Protein AF-A0A963K3G8-F1 (afdb_monomer_lite)

Radius of gyration: 15.75 Å; chains: 1; bounding box: 34×33×52 Å

Foldseek 3Di:
DPDPVNDPVLQLLQVLLVQCLDPPNDPVLLVLLLVADLLDGDDDSLVVSCCVRPVVLVVPNLSSSLSSLLSNLSSLLPPQAADPVQAAQLLLCLQLVPDPVLLVCQLPDDLVCNSVSSNVLSNSLSVSHNSSYHRSVLSSCVSNPVDVVSSVVSNVNNVVNNVCVVPVVVVPD

Secondary structure (DSSP, 8-state):
---TTS--HHHHHHHHHHHHH-TTS-HHHHHHHHH--TTS--SHHHHHHHHHH-GGGTT-HHHHHHHHHHHHHHHHHTTS-B-TT---HHHHHHHTT--HHHHHHHHH--TTTHHHHHHHHHHHHHHTGGGG-B-THHHHHHHH--SHHHHHHHHHHHHHHHHHHH-GGGG--

Sequence (173 aa):
PMSTDGIDWRKAVGDIAWHVEREDYPAGQLASLRRLQPARPEGAAFWLLVNTHAPVALDNERAERAVAITINGMAIAHPFHRSPERRSLGFAMAEAEISEARLLRLLRTDAEALPGEVRRLARLMGSKGDAGRFDWFDVFALAYWPNDAIRRRIAKDYYRRQYNLQNPKGEAA

pLDDT: mean 91.68, std 10.79, range [37.5, 98.56]

Structure (mmCIF, N/CA/C/O backbone):
data_AF-A0A963K3G8-F1
#
_entry.id   AF-A0A963K3G8-F1
#
loop_
_atom_site.group_PDB
_atom_site.id
_atom_site.type_symbol
_atom_site.label_atom_id
_atom_site.label_alt_id
_atom_site.label_comp_id
_atom_site.label_asym_id
_atom_site.label_entity_id
_atom_site.label_seq_id
_atom_site.pdbx_PDB_ins_code
_atom_site.Cartn_x
_atom_site.Cartn_y
_atom_site.Cartn_z
_atom_site.occupancy
_atom_site.B_iso_or_equiv
_atom_site.auth_seq_id
_atom_site.auth_comp_id
_atom_site.auth_asym_id
_atom_site.auth_atom_id
_atom_site.pdbx_PDB_model_num
ATOM 1 N N . PRO A 1 1 ? 7.948 -10.502 9.480 1.00 45.31 1 PRO A N 1
ATOM 2 C CA . PRO A 1 1 ? 8.623 -11.675 8.877 1.00 45.31 1 PRO A CA 1
ATOM 3 C C . PRO A 1 1 ? 9.823 -11.214 8.041 1.00 45.31 1 PRO A C 1
ATOM 5 O O . PRO A 1 1 ? 9.627 -10.437 7.111 1.00 45.31 1 PRO A O 1
ATOM 8 N N . MET A 1 2 ? 11.039 -11.624 8.422 1.00 45.16 2 MET A N 1
ATOM 9 C CA . MET A 1 2 ? 12.210 -11.558 7.535 1.00 45.16 2 MET A CA 1
ATOM 10 C C . MET A 1 2 ? 11.902 -12.386 6.283 1.00 45.16 2 MET A C 1
ATOM 12 O O . MET A 1 2 ? 11.290 -13.449 6.401 1.00 45.16 2 MET A O 1
ATOM 16 N N . SER A 1 3 ? 12.238 -11.867 5.103 1.00 53.59 3 SER A N 1
ATOM 17 C CA . SER A 1 3 ? 12.001 -12.572 3.845 1.00 53.59 3 SER A CA 1
ATOM 18 C C . SER A 1 3 ? 12.836 -13.854 3.805 1.00 53.59 3 SER A C 1
ATOM 20 O O . SER A 1 3 ? 13.989 -13.884 4.225 1.00 53.59 3 SER A O 1
ATOM 22 N N . THR A 1 4 ? 12.242 -14.925 3.293 1.00 54.31 4 THR A N 1
ATOM 23 C CA . THR A 1 4 ? 12.909 -16.202 2.986 1.00 54.31 4 THR A CA 1
ATOM 24 C C . THR A 1 4 ? 13.919 -16.087 1.842 1.00 54.31 4 THR A C 1
ATOM 26 O O . THR A 1 4 ? 14.682 -17.013 1.597 1.00 54.31 4 THR A O 1
ATOM 29 N N . ASP A 1 5 ? 13.940 -14.934 1.177 1.00 67.38 5 ASP A N 1
ATOM 30 C CA . ASP A 1 5 ? 14.562 -14.732 -0.127 1.00 67.38 5 ASP A CA 1
ATOM 31 C C . ASP A 1 5 ? 15.821 -13.842 0.003 1.00 67.38 5 ASP A C 1
ATOM 33 O O . ASP A 1 5 ? 16.432 -13.476 -0.994 1.00 67.38 5 ASP A O 1
ATOM 37 N N . GLY A 1 6 ? 16.189 -13.428 1.228 1.00 72.81 6 GLY A N 1
ATOM 38 C CA . GLY A 1 6 ? 17.310 -12.513 1.504 1.00 72.81 6 GLY A CA 1
ATOM 39 C C . GLY A 1 6 ? 17.063 -11.048 1.107 1.00 72.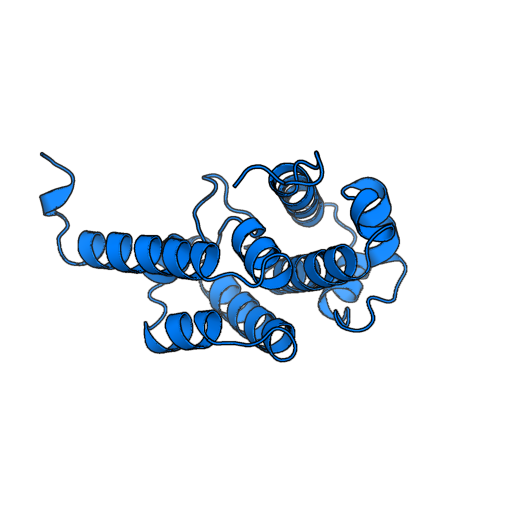81 6 GLY A C 1
ATOM 40 O O . GLY A 1 6 ? 17.922 -10.196 1.315 1.00 72.81 6 GLY A O 1
ATOM 41 N N . ILE A 1 7 ? 15.884 -10.738 0.563 1.00 82.12 7 ILE A N 1
ATOM 42 C CA . ILE A 1 7 ? 15.510 -9.416 0.048 1.00 82.12 7 ILE A CA 1
ATOM 43 C C . ILE A 1 7 ? 14.821 -8.586 1.135 1.00 82.12 7 ILE A C 1
ATOM 45 O O . ILE A 1 7 ? 13.786 -8.992 1.673 1.00 82.12 7 ILE A O 1
ATOM 49 N N . ASP A 1 8 ? 15.309 -7.378 1.410 1.00 90.25 8 ASP A N 1
ATOM 50 C CA . ASP A 1 8 ? 14.573 -6.419 2.242 1.00 90.25 8 ASP A CA 1
ATOM 51 C C . ASP A 1 8 ? 13.460 -5.731 1.431 1.00 90.25 8 ASP A C 1
ATOM 53 O O . ASP A 1 8 ? 13.581 -4.600 0.956 1.00 90.25 8 ASP A O 1
ATOM 57 N N . TRP A 1 9 ? 12.342 -6.441 1.277 1.00 92.50 9 TRP A N 1
ATOM 58 C CA . TRP A 1 9 ? 11.161 -5.944 0.570 1.00 92.50 9 TRP A CA 1
ATOM 59 C C . TRP A 1 9 ? 10.570 -4.682 1.196 1.00 92.50 9 TRP A C 1
ATOM 61 O O . TRP A 1 9 ? 9.985 -3.860 0.493 1.00 92.50 9 TRP A O 1
ATOM 71 N N . ARG A 1 10 ? 10.717 -4.503 2.513 1.00 92.44 10 ARG A N 1
ATOM 72 C CA . ARG A 1 10 ? 10.224 -3.300 3.184 1.00 92.44 10 ARG A CA 1
ATOM 73 C C . ARG A 1 10 ? 11.057 -2.093 2.777 1.00 92.44 10 ARG A C 1
ATOM 75 O O . ARG A 1 10 ? 10.479 -1.054 2.468 1.00 92.44 10 ARG A O 1
ATOM 82 N N . LYS A 1 11 ? 12.384 -2.238 2.729 1.00 91.25 11 LYS A N 1
ATOM 83 C CA . LYS A 1 11 ? 13.269 -1.197 2.201 1.00 91.25 11 LYS A CA 1
ATOM 84 C C . LYS A 1 11 ? 12.945 -0.885 0.739 1.00 91.25 11 LYS A C 1
ATOM 86 O O . LYS A 1 11 ? 12.739 0.279 0.427 1.00 91.25 11 LYS A O 1
ATOM 91 N N . ALA A 1 12 ? 12.809 -1.897 -0.120 1.00 93.50 12 ALA A N 1
ATOM 92 C CA . ALA A 1 12 ? 12.503 -1.696 -1.541 1.00 93.50 12 ALA A CA 1
ATOM 93 C C . ALA A 1 12 ? 11.185 -0.925 -1.762 1.00 93.50 12 ALA A C 1
ATOM 95 O O . ALA A 1 12 ? 11.144 0.064 -2.494 1.00 93.50 12 ALA A O 1
ATOM 96 N N . VAL A 1 13 ? 10.107 -1.324 -1.075 1.00 94.62 13 VAL A N 1
ATOM 97 C CA . VAL A 1 13 ? 8.812 -0.621 -1.137 1.00 94.62 13 VAL A CA 1
ATOM 98 C C . VAL A 1 13 ? 8.917 0.798 -0.566 1.00 94.62 13 VAL A C 1
ATOM 100 O O . VAL A 1 13 ? 8.319 1.724 -1.114 1.00 94.62 13 VAL A O 1
ATOM 103 N N . GLY A 1 14 ? 9.689 0.989 0.506 1.00 92.94 14 GLY A N 1
ATOM 104 C CA . GLY A 1 14 ? 9.950 2.304 1.090 1.00 92.94 14 GLY A CA 1
ATOM 105 C C . GLY A 1 14 ? 10.708 3.244 0.148 1.00 92.94 14 GLY A C 1
ATOM 106 O O . GLY A 1 14 ? 10.324 4.406 0.021 1.00 92.94 14 GLY A O 1
ATOM 107 N N . ASP A 1 15 ? 11.728 2.738 -0.546 1.00 92.88 15 ASP A N 1
ATOM 108 C CA . ASP A 1 15 ? 12.528 3.498 -1.513 1.00 92.88 15 ASP A CA 1
ATOM 109 C C . ASP A 1 15 ? 11.665 3.945 -2.707 1.00 92.88 15 ASP A C 1
ATOM 111 O O . ASP A 1 15 ? 11.709 5.111 -3.106 1.00 92.88 15 ASP A O 1
ATOM 115 N N . ILE A 1 16 ? 10.801 3.057 -3.214 1.00 95.25 16 ILE A N 1
ATOM 116 C CA . ILE A 1 16 ? 9.796 3.384 -4.240 1.00 95.25 16 ILE A CA 1
ATOM 117 C C . ILE A 1 16 ? 8.848 4.484 -3.745 1.00 95.25 16 ILE A C 1
ATOM 119 O O . ILE A 1 16 ? 8.630 5.474 -4.445 1.00 95.25 16 ILE A O 1
ATOM 123 N N . ALA A 1 17 ? 8.285 4.330 -2.540 1.00 94.19 17 ALA A N 1
ATOM 124 C CA . ALA A 1 17 ? 7.345 5.297 -1.973 1.00 94.19 17 ALA A CA 1
ATOM 125 C C . ALA A 1 17 ? 7.974 6.689 -1.845 1.00 94.19 17 ALA A C 1
ATOM 127 O O . ALA A 1 17 ? 7.337 7.687 -2.185 1.00 94.19 17 ALA A O 1
ATOM 128 N N . TRP A 1 18 ? 9.224 6.738 -1.373 1.00 93.00 18 TRP A N 1
ATOM 129 C CA . TRP A 1 18 ? 10.000 7.965 -1.247 1.00 93.00 18 TRP A CA 1
ATOM 130 C C . TRP A 1 18 ? 10.230 8.629 -2.605 1.00 93.00 18 TRP A C 1
ATOM 132 O O . TRP A 1 18 ? 10.015 9.830 -2.735 1.00 93.00 18 TRP A O 1
ATOM 142 N N . HIS A 1 19 ? 10.608 7.858 -3.628 1.00 93.38 19 HIS A N 1
ATOM 143 C CA . HIS A 1 19 ? 10.886 8.405 -4.953 1.00 93.38 19 HIS A CA 1
ATOM 144 C C . HIS A 1 19 ? 9.628 8.975 -5.631 1.00 93.38 19 HIS A C 1
ATOM 146 O O . HIS A 1 19 ? 9.684 10.053 -6.215 1.00 93.38 19 HIS A O 1
ATOM 152 N N . VAL A 1 20 ? 8.482 8.296 -5.497 1.00 93.38 20 VAL A N 1
ATOM 153 C CA . VAL A 1 20 ? 7.195 8.738 -6.070 1.00 93.38 20 VAL A CA 1
ATOM 154 C C . VAL A 1 20 ? 6.612 9.968 -5.354 1.00 93.38 20 VAL A C 1
ATOM 156 O O . VAL A 1 20 ? 5.778 10.653 -5.933 1.00 93.38 20 VAL A O 1
ATOM 159 N N . GLU A 1 21 ? 7.009 10.264 -4.110 1.00 91.00 21 GLU A N 1
ATOM 160 C CA . GLU A 1 21 ? 6.543 11.458 -3.369 1.00 91.00 21 GLU A CA 1
ATOM 161 C C . GLU A 1 21 ? 7.299 12.739 -3.734 1.00 91.00 21 GLU A C 1
ATOM 163 O O . GLU A 1 21 ? 6.851 13.830 -3.387 1.00 91.00 21 GLU A O 1
ATOM 168 N N . ARG A 1 22 ? 8.449 12.639 -4.408 1.00 90.75 22 ARG A N 1
ATOM 169 C CA . ARG A 1 22 ? 9.262 13.823 -4.691 1.00 90.75 22 ARG A CA 1
ATOM 170 C C . ARG A 1 22 ? 8.488 14.830 -5.545 1.00 90.75 22 ARG A C 1
ATOM 172 O O . ARG A 1 22 ? 7.842 14.460 -6.522 1.00 90.75 22 ARG A O 1
ATOM 179 N N . GLU A 1 23 ? 8.626 16.113 -5.215 1.00 82.81 23 GLU A N 1
ATOM 180 C CA . GLU A 1 23 ? 7.975 17.210 -5.947 1.00 82.81 23 GLU A CA 1
ATOM 181 C C . GLU A 1 23 ? 8.383 17.264 -7.429 1.00 82.81 23 GLU A C 1
ATOM 183 O O . GLU A 1 23 ? 7.607 17.710 -8.271 1.00 82.81 23 GLU A O 1
ATOM 188 N N . ASP A 1 24 ? 9.583 16.774 -7.756 1.00 89.75 24 ASP A N 1
ATOM 189 C CA . ASP A 1 24 ? 10.130 16.708 -9.113 1.00 89.75 24 ASP A CA 1
ATOM 190 C C . ASP A 1 24 ? 9.778 15.412 -9.865 1.00 89.75 24 ASP A C 1
ATOM 192 O O . ASP A 1 24 ? 10.239 15.214 -10.994 1.00 89.75 24 ASP A O 1
ATOM 196 N N . TYR A 1 25 ? 8.954 14.525 -9.289 1.00 93.19 25 TYR A N 1
ATOM 197 C CA . TYR A 1 25 ? 8.579 13.284 -9.959 1.00 93.19 25 TYR A CA 1
ATOM 198 C C . TYR A 1 25 ? 7.758 13.580 -11.234 1.00 93.19 25 TYR A C 1
ATOM 200 O O . TYR A 1 25 ? 6.723 14.254 -11.163 1.00 93.19 25 TYR A O 1
ATOM 208 N N . PRO A 1 26 ? 8.160 13.085 -12.425 1.00 95.25 26 PRO A N 1
ATOM 209 C CA . PRO A 1 26 ? 7.543 13.511 -13.678 1.00 95.25 26 PRO A CA 1
ATOM 210 C C . PRO A 1 26 ? 6.042 13.198 -13.744 1.00 95.25 26 PRO A C 1
ATOM 212 O O . PRO A 1 26 ? 5.625 12.037 -13.696 1.00 95.25 26 PRO A O 1
ATOM 215 N N . ALA A 1 27 ? 5.213 14.224 -13.968 1.00 95.00 27 ALA A N 1
ATOM 216 C CA . ALA A 1 27 ? 3.753 14.082 -14.010 1.00 95.00 27 ALA A CA 1
ATOM 217 C C . ALA A 1 27 ? 3.269 13.033 -15.034 1.00 95.00 27 ALA A C 1
ATOM 219 O O . ALA A 1 27 ? 2.306 1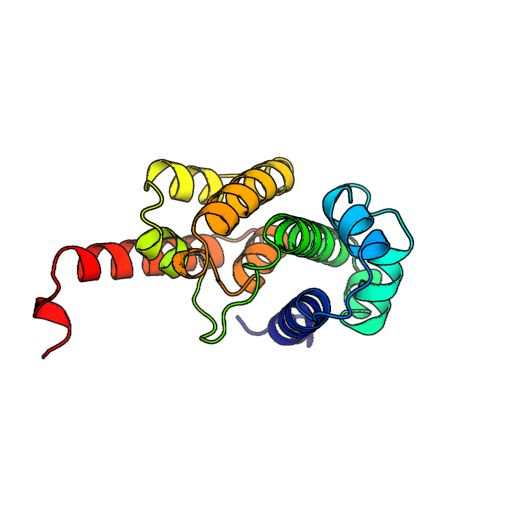2.307 -14.778 1.00 95.00 27 ALA A O 1
ATOM 220 N N . GLY A 1 28 ? 3.961 12.910 -16.174 1.00 96.50 28 GLY A N 1
ATOM 221 C CA . GLY A 1 28 ? 3.679 11.888 -17.187 1.00 96.50 28 GLY A CA 1
ATOM 222 C C . GLY A 1 28 ? 3.938 10.459 -16.695 1.00 96.50 28 GLY A C 1
ATOM 223 O O . GLY A 1 28 ? 3.120 9.570 -16.939 1.00 96.50 28 GLY A O 1
ATOM 224 N N . GLN A 1 29 ? 5.020 10.241 -15.938 1.00 96.69 29 GLN A N 1
ATOM 225 C CA . GLN A 1 29 ? 5.299 8.945 -15.314 1.00 96.69 29 GLN A CA 1
ATOM 226 C C . GLN A 1 29 ? 4.250 8.630 -14.246 1.00 96.69 29 GLN A C 1
ATOM 228 O O . GLN A 1 29 ? 3.661 7.551 -14.275 1.00 96.69 29 GLN A O 1
ATOM 233 N N . LEU A 1 30 ? 3.912 9.595 -13.383 1.00 97.00 30 LEU A N 1
ATOM 234 C CA . LEU A 1 30 ? 2.864 9.425 -12.372 1.00 97.00 30 LEU A CA 1
ATOM 235 C C . LEU A 1 30 ? 1.505 9.072 -12.998 1.00 97.00 30 LEU A C 1
ATOM 237 O O . LEU A 1 30 ? 0.808 8.169 -12.529 1.00 97.00 30 LEU A O 1
ATOM 241 N N . ALA A 1 31 ? 1.128 9.745 -14.089 1.00 97.00 31 ALA A N 1
ATOM 242 C CA . ALA A 1 31 ? -0.089 9.440 -14.835 1.00 97.00 31 ALA A CA 1
ATOM 243 C C . ALA A 1 31 ? -0.067 8.023 -15.432 1.00 97.00 31 ALA A C 1
ATOM 245 O O . ALA A 1 31 ? -1.086 7.328 -15.387 1.00 97.00 31 ALA A O 1
ATOM 246 N N . SER A 1 32 ? 1.086 7.574 -15.940 1.00 97.38 32 SER A N 1
ATOM 247 C CA . SER A 1 32 ? 1.278 6.195 -16.400 1.00 97.38 32 SER A CA 1
ATOM 248 C C . SER A 1 32 ? 1.095 5.194 -15.255 1.00 97.38 32 SER A C 1
ATOM 250 O O . SER A 1 32 ? 0.338 4.236 -15.398 1.00 97.38 32 SER A O 1
ATOM 252 N N . LEU A 1 33 ? 1.698 5.441 -14.087 1.00 97.62 33 LEU A N 1
ATOM 253 C CA . LEU A 1 33 ? 1.586 4.563 -12.916 1.00 97.62 33 LEU A CA 1
ATOM 254 C C . LEU A 1 33 ? 0.154 4.480 -12.368 1.00 97.62 33 LEU A C 1
ATOM 256 O O . LEU A 1 33 ? -0.287 3.409 -11.952 1.00 97.62 33 LEU A O 1
ATOM 260 N N . ARG A 1 34 ? -0.624 5.570 -12.432 1.00 97.50 34 ARG A N 1
ATOM 261 C CA . ARG A 1 34 ? -2.058 5.566 -12.076 1.00 97.50 34 ARG A CA 1
ATOM 262 C C . ARG A 1 34 ? -2.885 4.634 -12.966 1.00 97.50 34 ARG A C 1
ATOM 264 O O . ARG A 1 34 ? -3.846 4.028 -12.486 1.00 97.50 34 ARG A O 1
ATOM 271 N N . ARG A 1 35 ? -2.512 4.512 -14.244 1.00 96.75 35 ARG A N 1
ATOM 272 C CA . ARG A 1 35 ? -3.195 3.687 -15.259 1.00 96.75 35 ARG A CA 1
ATOM 273 C C . ARG A 1 35 ? -2.641 2.263 -15.372 1.00 96.75 35 ARG A C 1
ATOM 275 O O . ARG A 1 35 ? -3.298 1.434 -15.994 1.00 96.75 35 ARG A O 1
ATOM 282 N N . LEU A 1 36 ? -1.483 1.988 -14.764 1.00 96.88 36 LEU A N 1
ATOM 283 C CA . LEU A 1 36 ? -0.805 0.687 -14.754 1.00 96.88 36 LEU A CA 1
ATOM 284 C C . LEU A 1 36 ? -1.783 -0.454 -14.475 1.00 96.88 36 LEU A C 1
ATOM 286 O O . LEU A 1 36 ? -2.511 -0.387 -13.494 1.00 96.88 36 LEU A O 1
ATOM 290 N N . GLN A 1 37 ? -1.792 -1.521 -15.268 1.00 95.19 37 GLN A N 1
ATOM 291 C CA . GLN A 1 37 ? -2.620 -2.701 -15.005 1.00 95.19 37 GLN A CA 1
ATOM 292 C C . GLN A 1 37 ? -1.798 -3.747 -14.237 1.00 95.19 37 GLN A C 1
ATOM 294 O O . GLN A 1 37 ? -0.942 -4.376 -14.839 1.00 95.19 37 GLN A O 1
ATOM 299 N N . PRO A 1 38 ? -2.028 -4.002 -12.933 1.00 93.69 38 PRO A N 1
ATOM 300 C CA . PRO A 1 38 ? -1.099 -4.845 -12.175 1.00 93.69 38 PRO A CA 1
ATOM 301 C C . PRO A 1 38 ? -1.057 -6.318 -12.594 1.00 93.69 38 PRO A C 1
ATOM 303 O O . PRO A 1 38 ? -0.097 -7.001 -12.276 1.00 93.69 38 PRO A O 1
ATOM 306 N N . ALA A 1 39 ? -2.089 -6.818 -13.282 1.00 90.19 39 ALA A N 1
ATOM 307 C CA . ALA A 1 39 ? -2.100 -8.180 -13.821 1.00 90.19 39 ALA A CA 1
ATOM 308 C C . ALA A 1 39 ? -1.174 -8.351 -15.038 1.00 90.19 39 ALA A C 1
ATOM 310 O O . ALA A 1 39 ? -0.814 -9.472 -15.371 1.00 90.19 39 ALA A O 1
ATOM 311 N N . ARG A 1 40 ? -0.841 -7.246 -15.714 1.00 89.44 40 ARG A N 1
ATOM 312 C CA . ARG A 1 40 ? 0.064 -7.168 -16.865 1.00 89.44 40 ARG A CA 1
ATOM 313 C C . ARG A 1 40 ? 0.772 -5.817 -16.791 1.00 89.44 40 ARG A C 1
ATOM 315 O O . ARG A 1 40 ? 0.309 -4.856 -17.416 1.00 89.44 40 ARG A O 1
ATOM 322 N N . PRO A 1 41 ? 1.771 -5.679 -15.905 1.00 88.88 41 PRO A N 1
ATOM 323 C CA . PRO A 1 41 ? 2.362 -4.385 -15.629 1.00 88.88 41 PRO A CA 1
ATOM 324 C C . PRO A 1 41 ? 3.220 -3.942 -16.815 1.00 88.88 41 PRO A C 1
ATOM 326 O O . PRO A 1 41 ? 4.395 -4.253 -16.942 1.00 88.88 41 PRO A O 1
ATOM 329 N N . GLU A 1 42 ? 2.592 -3.200 -17.715 1.00 87.94 42 GLU A N 1
ATOM 330 C CA . GLU A 1 42 ? 3.224 -2.659 -18.910 1.00 87.94 42 GLU A CA 1
ATOM 331 C C . GLU A 1 42 ? 3.566 -1.173 -18.732 1.00 87.94 42 GLU A C 1
ATOM 333 O O . GLU A 1 42 ? 2.931 -0.436 -17.968 1.00 87.94 42 GLU A O 1
ATOM 338 N N . GLY A 1 43 ? 4.551 -0.711 -19.503 1.00 91.00 43 GLY A N 1
ATOM 339 C CA . GLY A 1 43 ? 4.897 0.703 -19.629 1.00 91.00 43 GLY A CA 1
ATOM 340 C C . GLY A 1 43 ? 6.231 1.086 -18.991 1.00 91.00 43 GLY A C 1
ATOM 341 O O . GLY A 1 43 ? 6.599 0.640 -17.907 1.00 91.00 43 GLY A O 1
ATOM 342 N N . ALA A 1 44 ? 6.954 1.979 -19.671 1.00 94.56 44 ALA A N 1
ATOM 343 C CA . ALA A 1 44 ? 8.317 2.366 -19.307 1.00 94.56 44 ALA A CA 1
ATOM 344 C C . ALA A 1 44 ? 8.442 2.926 -17.880 1.00 94.56 44 ALA A C 1
ATOM 346 O O . ALA A 1 44 ? 9.424 2.644 -17.205 1.00 94.56 44 ALA A O 1
ATOM 347 N N . ALA A 1 45 ? 7.444 3.678 -17.396 1.00 95.81 45 ALA A N 1
ATOM 348 C CA . ALA A 1 45 ? 7.471 4.253 -16.048 1.00 95.81 45 ALA A CA 1
ATOM 349 C C . ALA A 1 45 ? 7.533 3.180 -14.947 1.00 95.81 45 ALA A C 1
ATOM 351 O O . ALA A 1 45 ? 8.230 3.367 -13.954 1.00 95.81 45 ALA A O 1
ATOM 352 N N . PHE A 1 46 ? 6.833 2.055 -15.131 1.00 97.12 46 PHE A N 1
ATOM 353 C CA . PHE A 1 46 ? 6.895 0.929 -14.202 1.00 97.12 46 PHE A CA 1
ATOM 354 C C . PHE A 1 46 ? 8.273 0.263 -14.258 1.00 97.12 46 PHE A C 1
ATOM 356 O O . PHE A 1 46 ? 8.939 0.166 -13.230 1.00 97.12 46 PHE A O 1
ATOM 363 N N . TRP A 1 47 ? 8.732 -0.110 -15.457 1.00 96.19 47 TRP A N 1
ATOM 364 C CA . TRP A 1 47 ? 10.010 -0.807 -15.632 1.00 96.19 47 TRP A CA 1
ATOM 365 C C . TRP A 1 47 ? 11.205 -0.002 -15.118 1.00 96.19 47 TRP A C 1
ATOM 367 O O . TRP A 1 47 ? 12.045 -0.550 -14.413 1.00 96.19 47 TRP A O 1
ATOM 377 N N . LEU A 1 48 ? 11.256 1.303 -15.400 1.00 94.88 48 LEU A N 1
ATOM 378 C CA . LEU A 1 48 ? 12.309 2.192 -14.900 1.00 94.88 48 LEU A CA 1
ATOM 379 C C . LEU A 1 48 ? 12.335 2.227 -13.368 1.00 94.88 48 LEU A C 1
ATOM 381 O O . LEU A 1 48 ? 13.402 2.112 -12.764 1.00 94.88 48 LEU A O 1
ATOM 385 N N . LEU A 1 49 ? 11.166 2.356 -12.737 1.00 94.81 49 LEU A N 1
ATOM 386 C CA . LEU A 1 49 ? 11.058 2.458 -11.285 1.00 94.81 49 LEU A CA 1
ATOM 387 C C . LEU A 1 49 ? 11.445 1.142 -10.596 1.00 94.81 49 LEU A C 1
ATOM 389 O O . LEU A 1 49 ? 12.227 1.151 -9.645 1.00 94.81 49 LEU A O 1
ATOM 393 N N . VAL A 1 50 ? 10.946 0.007 -11.096 1.00 95.00 50 VAL A N 1
ATOM 394 C CA . VAL A 1 50 ? 11.247 -1.314 -10.526 1.00 95.00 50 VAL A CA 1
ATOM 395 C C . VAL A 1 50 ? 12.706 -1.690 -10.745 1.00 95.00 50 VAL A C 1
ATOM 397 O O . VAL A 1 50 ? 13.366 -2.068 -9.785 1.00 95.00 50 VAL A O 1
ATOM 400 N N . ASN A 1 51 ? 13.252 -1.507 -11.949 1.00 94.56 51 ASN A N 1
ATOM 401 C CA . ASN A 1 51 ? 14.662 -1.796 -12.220 1.00 94.56 51 ASN A CA 1
ATOM 402 C C . ASN A 1 51 ? 15.612 -0.981 -11.323 1.00 94.56 51 ASN A C 1
ATOM 404 O O . ASN A 1 51 ? 16.676 -1.460 -10.945 1.00 94.56 51 ASN A O 1
ATOM 408 N N . THR A 1 52 ? 15.220 0.241 -10.951 1.00 92.88 52 THR A N 1
ATOM 409 C CA . THR A 1 52 ? 16.041 1.119 -10.104 1.00 92.88 52 THR A CA 1
ATOM 410 C C . THR A 1 52 ? 15.964 0.753 -8.619 1.00 92.88 52 THR A C 1
ATOM 412 O O . THR A 1 52 ? 16.980 0.785 -7.929 1.00 92.88 52 THR A O 1
ATOM 415 N N . HIS A 1 53 ? 14.776 0.419 -8.102 1.00 92.94 53 HIS A N 1
ATOM 416 C CA . HIS A 1 53 ? 14.546 0.326 -6.649 1.00 92.94 53 HIS A CA 1
ATOM 417 C C . HIS A 1 53 ? 14.186 -1.071 -6.138 1.00 92.94 53 HIS A C 1
ATOM 419 O O . HIS A 1 53 ? 14.285 -1.335 -4.941 1.00 92.94 53 HIS A O 1
ATOM 425 N N . ALA A 1 54 ? 13.763 -1.969 -7.021 1.00 92.00 54 ALA A N 1
ATOM 426 C CA . ALA A 1 54 ? 13.382 -3.335 -6.693 1.00 92.00 54 ALA A CA 1
ATOM 427 C C . ALA A 1 54 ? 13.710 -4.308 -7.848 1.00 92.00 54 ALA A C 1
ATOM 429 O O . ALA A 1 54 ? 12.822 -5.055 -8.259 1.00 92.00 54 ALA A O 1
ATOM 430 N N . PRO A 1 55 ? 14.948 -4.328 -8.389 1.00 91.69 55 PRO A N 1
ATOM 431 C CA . PRO A 1 55 ? 15.281 -5.125 -9.577 1.00 91.69 55 PRO A CA 1
ATOM 432 C C . PRO A 1 55 ? 14.996 -6.618 -9.385 1.00 91.69 55 PRO A C 1
ATOM 434 O O . PRO A 1 55 ? 14.506 -7.272 -10.292 1.00 91.69 55 PRO A O 1
ATOM 437 N N . VAL A 1 56 ? 15.175 -7.123 -8.164 1.00 87.06 56 VAL A N 1
ATOM 438 C CA . VAL A 1 56 ? 14.846 -8.503 -7.766 1.00 87.06 56 VAL A CA 1
ATOM 439 C C . VAL A 1 56 ? 13.369 -8.882 -7.947 1.00 87.06 56 VAL A C 1
ATOM 441 O O . VAL A 1 56 ? 13.033 -10.061 -7.941 1.00 87.06 56 VAL A O 1
ATOM 444 N N . ALA A 1 57 ? 12.461 -7.909 -8.090 1.00 88.38 57 ALA A N 1
ATOM 445 C CA . ALA A 1 57 ? 11.066 -8.188 -8.419 1.00 88.38 57 ALA A CA 1
ATOM 446 C C . ALA A 1 57 ? 10.893 -8.666 -9.864 1.00 88.38 57 ALA A C 1
ATOM 448 O O . ALA A 1 57 ? 9.928 -9.368 -10.133 1.00 88.38 57 ALA A O 1
ATOM 449 N N . LEU A 1 58 ? 11.815 -8.313 -10.765 1.00 88.00 58 LEU A N 1
ATOM 450 C CA . LEU A 1 58 ? 11.769 -8.674 -12.186 1.00 88.00 58 LEU A CA 1
ATOM 451 C C . LEU A 1 58 ? 12.108 -10.150 -12.428 1.00 88.00 58 LEU A C 1
ATOM 453 O O . LEU A 1 58 ? 11.705 -10.719 -13.435 1.00 88.00 58 LEU A O 1
ATOM 457 N N . ASP A 1 59 ? 12.800 -10.787 -11.483 1.00 89.56 59 ASP A N 1
ATOM 458 C CA . ASP A 1 59 ? 13.156 -12.208 -11.557 1.00 89.56 59 ASP A CA 1
ATOM 459 C C . ASP A 1 59 ? 12.027 -13.125 -11.046 1.00 89.56 59 ASP A C 1
ATOM 461 O O . ASP A 1 59 ? 12.160 -14.350 -11.023 1.00 89.56 59 ASP A O 1
ATOM 465 N N . ASN A 1 60 ? 10.914 -12.547 -10.581 1.00 90.44 60 ASN A N 1
ATOM 466 C CA . ASN A 1 60 ? 9.834 -13.276 -9.932 1.00 90.44 60 ASN A CA 1
ATOM 467 C C . ASN A 1 60 ? 8.475 -12.634 -10.244 1.00 90.44 60 ASN A C 1
ATOM 469 O O . ASN A 1 60 ? 8.090 -11.644 -9.627 1.00 90.44 60 ASN A O 1
ATOM 473 N N . GLU A 1 61 ? 7.698 -13.264 -11.128 1.00 91.75 61 GLU A N 1
ATOM 474 C CA . GLU A 1 61 ? 6.380 -12.786 -11.586 1.00 91.75 61 GLU A CA 1
ATOM 475 C C . GLU A 1 61 ? 5.429 -12.416 -10.431 1.00 91.75 61 GLU A C 1
ATOM 477 O O . GLU A 1 61 ? 4.675 -11.441 -10.484 1.00 91.75 61 GLU A O 1
ATOM 482 N N . ARG A 1 62 ? 5.480 -13.168 -9.329 1.00 91.94 62 ARG A N 1
ATOM 483 C CA . ARG A 1 62 ? 4.667 -12.896 -8.141 1.00 91.94 62 ARG A CA 1
ATOM 484 C C . ARG A 1 62 ? 5.121 -11.621 -7.429 1.00 91.94 62 ARG A C 1
ATOM 486 O O . ARG A 1 62 ? 4.274 -10.848 -6.972 1.00 91.94 62 ARG A O 1
ATOM 493 N N . ALA A 1 63 ? 6.430 -11.413 -7.303 1.00 94.25 63 ALA A N 1
ATOM 494 C CA . ALA A 1 63 ? 6.993 -10.188 -6.745 1.00 94.25 63 ALA A CA 1
ATOM 495 C C . ALA A 1 63 ? 6.697 -8.992 -7.656 1.00 94.25 63 ALA A C 1
ATOM 497 O O . ALA A 1 63 ? 6.229 -7.966 -7.165 1.00 94.25 63 ALA A O 1
ATOM 498 N N . GLU A 1 64 ? 6.867 -9.150 -8.970 1.00 95.19 64 GLU A N 1
ATOM 499 C CA . GLU A 1 64 ? 6.530 -8.151 -9.986 1.00 95.19 64 GLU A CA 1
ATOM 500 C C . GLU A 1 64 ? 5.070 -7.695 -9.857 1.00 95.19 64 GLU A C 1
ATOM 502 O O . GLU A 1 64 ? 4.795 -6.502 -9.692 1.00 95.19 64 GLU A O 1
ATOM 507 N N . ARG A 1 65 ? 4.125 -8.645 -9.814 1.00 95.38 65 ARG A N 1
ATOM 508 C CA . ARG A 1 65 ? 2.692 -8.364 -9.631 1.00 95.38 65 ARG A CA 1
ATOM 509 C C . ARG A 1 65 ? 2.417 -7.652 -8.303 1.00 95.38 65 ARG A C 1
ATOM 511 O O . ARG A 1 65 ? 1.643 -6.692 -8.265 1.00 95.38 65 ARG A O 1
ATOM 518 N N . ALA A 1 66 ? 3.046 -8.079 -7.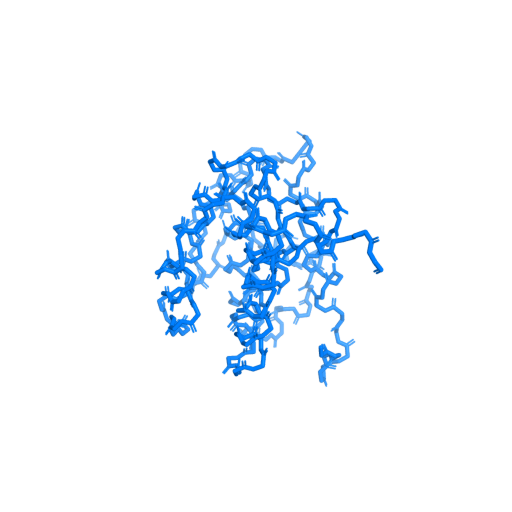208 1.00 96.19 66 ALA A N 1
ATOM 519 C CA . ALA A 1 66 ? 2.877 -7.455 -5.894 1.00 96.19 66 ALA A CA 1
ATOM 520 C C . ALA A 1 66 ? 3.426 -6.016 -5.844 1.00 96.19 66 ALA A C 1
ATOM 522 O O . ALA A 1 66 ? 2.782 -5.123 -5.277 1.00 96.19 66 ALA A O 1
ATOM 523 N N . VAL A 1 67 ? 4.573 -5.766 -6.480 1.00 96.81 67 VAL A N 1
ATOM 524 C CA . VAL A 1 67 ? 5.152 -4.426 -6.638 1.00 96.81 67 VAL A CA 1
ATOM 525 C C . VAL A 1 67 ? 4.261 -3.559 -7.531 1.00 96.81 67 VAL A C 1
ATOM 527 O O . VAL A 1 67 ? 3.978 -2.417 -7.172 1.00 96.81 67 VAL A O 1
ATOM 530 N N . ALA A 1 68 ? 3.716 -4.095 -8.625 1.00 97.88 68 ALA A N 1
ATOM 531 C CA . ALA A 1 68 ? 2.806 -3.368 -9.509 1.00 97.88 68 ALA A CA 1
ATOM 532 C C . ALA A 1 68 ? 1.505 -2.932 -8.814 1.00 97.88 68 ALA A C 1
ATOM 534 O O . ALA A 1 68 ? 1.065 -1.792 -8.985 1.00 97.88 68 ALA A O 1
ATOM 535 N N . ILE A 1 69 ? 0.895 -3.803 -7.997 1.00 98.06 69 ILE A N 1
ATOM 536 C CA . ILE A 1 69 ? -0.289 -3.459 -7.184 1.00 98.06 69 ILE A CA 1
ATOM 537 C C . ILE A 1 69 ? 0.048 -2.314 -6.225 1.00 98.06 69 ILE A C 1
ATOM 539 O O . ILE A 1 69 ? -0.705 -1.344 -6.113 1.00 98.06 69 ILE A O 1
ATOM 543 N N . THR A 1 70 ? 1.198 -2.425 -5.565 1.00 97.88 70 THR A N 1
ATOM 544 C CA . THR A 1 70 ? 1.691 -1.452 -4.591 1.00 97.88 70 THR A CA 1
ATOM 545 C C . THR A 1 70 ? 1.948 -0.085 -5.232 1.00 97.88 70 THR A C 1
ATOM 547 O O . THR A 1 70 ? 1.385 0.912 -4.781 1.00 97.88 70 THR A O 1
ATOM 550 N N . ILE A 1 71 ? 2.707 -0.036 -6.332 1.00 98.06 71 ILE A N 1
ATOM 551 C CA . ILE A 1 71 ? 3.005 1.195 -7.081 1.00 98.06 71 ILE A CA 1
ATOM 552 C C . ILE A 1 71 ? 1.725 1.841 -7.610 1.00 98.06 71 ILE A C 1
ATOM 554 O O . ILE A 1 71 ? 1.549 3.054 -7.492 1.00 98.06 71 ILE A O 1
ATOM 558 N N . ASN A 1 72 ? 0.807 1.051 -8.178 1.00 98.31 72 ASN A N 1
ATOM 559 C CA . ASN A 1 72 ? -0.448 1.598 -8.681 1.00 98.31 72 ASN A CA 1
ATOM 560 C C . ASN A 1 72 ? -1.270 2.242 -7.554 1.00 98.31 72 ASN A C 1
ATOM 562 O O . ASN A 1 72 ? -1.812 3.333 -7.737 1.00 98.31 72 ASN A O 1
ATOM 566 N N . GLY 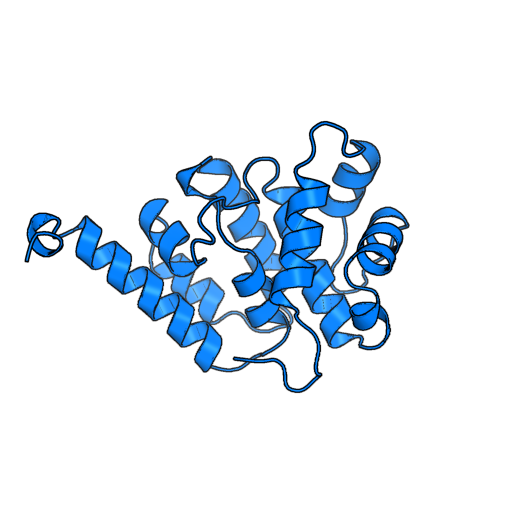A 1 73 ? -1.331 1.600 -6.385 1.00 98.12 73 GLY A N 1
ATOM 567 C CA . GLY A 1 73 ? -1.971 2.159 -5.199 1.00 98.12 73 GLY A CA 1
ATOM 568 C C . GLY A 1 73 ? -1.321 3.467 -4.736 1.00 98.12 73 GLY A C 1
ATOM 569 O O . GLY A 1 73 ? -2.031 4.457 -4.553 1.00 98.12 73 GLY A O 1
ATOM 570 N N . MET A 1 74 ? 0.012 3.511 -4.632 1.00 97.75 74 MET A N 1
ATOM 571 C CA . MET A 1 74 ? 0.757 4.726 -4.270 1.00 97.75 74 MET A CA 1
ATOM 572 C C . MET A 1 74 ? 0.471 5.879 -5.235 1.00 97.75 74 MET A C 1
ATOM 574 O O . MET A 1 74 ? 0.117 6.974 -4.810 1.00 97.75 74 MET A O 1
ATOM 578 N N . ALA A 1 75 ? 0.542 5.621 -6.542 1.00 97.62 75 ALA A N 1
ATOM 579 C CA . ALA A 1 75 ? 0.301 6.631 -7.568 1.00 97.62 75 ALA A CA 1
ATOM 580 C C . ALA A 1 75 ? -1.133 7.195 -7.519 1.00 97.62 75 ALA A C 1
ATOM 582 O O . ALA A 1 75 ? -1.362 8.366 -7.834 1.00 97.62 75 ALA A O 1
ATOM 583 N N . ILE A 1 76 ? -2.109 6.371 -7.123 1.00 98.12 76 ILE A N 1
ATOM 584 C CA . ILE A 1 76 ? -3.505 6.784 -6.921 1.00 98.12 76 ILE A CA 1
ATOM 585 C C . ILE A 1 76 ? -3.669 7.615 -5.645 1.00 98.12 76 ILE A C 1
ATOM 587 O O . ILE A 1 76 ? -4.433 8.576 -5.660 1.00 98.12 76 ILE A O 1
ATOM 591 N N . ALA A 1 77 ?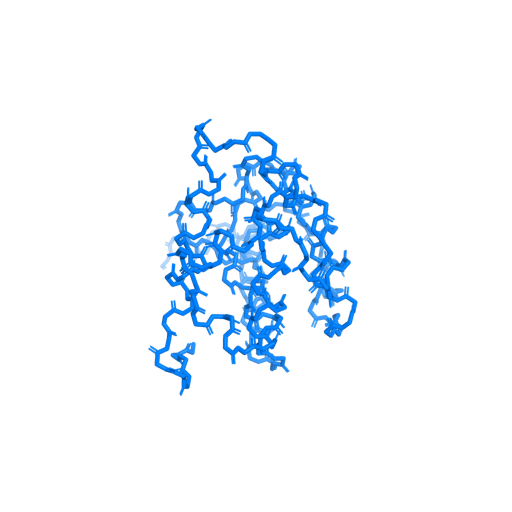 -2.979 7.252 -4.563 1.00 97.12 77 ALA A N 1
ATOM 592 C CA . ALA A 1 77 ? -3.050 7.951 -3.281 1.00 97.12 77 ALA A CA 1
ATOM 593 C C . ALA A 1 77 ? -2.181 9.222 -3.222 1.00 97.12 77 ALA A C 1
ATOM 595 O O . ALA A 1 77 ? -2.345 10.018 -2.301 1.00 97.12 77 ALA A O 1
ATOM 596 N N . HIS A 1 78 ? -1.280 9.429 -4.187 1.00 95.19 78 HIS A N 1
ATOM 597 C CA . HIS A 1 78 ? -0.414 10.605 -4.272 1.00 95.19 78 HIS A CA 1
ATOM 598 C C . HIS A 1 78 ? -1.203 11.929 -4.153 1.00 95.19 78 HIS A C 1
ATOM 600 O O . HIS A 1 78 ? -2.182 12.104 -4.888 1.00 95.19 78 HIS A O 1
ATOM 606 N N . PRO A 1 79 ? -0.748 12.904 -3.336 1.00 92.94 79 PRO A N 1
ATOM 607 C CA . PRO A 1 79 ? 0.541 12.941 -2.621 1.00 92.94 79 PRO A CA 1
ATOM 608 C C . PRO A 1 79 ? 0.520 12.297 -1.221 1.00 92.94 79 PRO A C 1
ATOM 610 O O . PRO A 1 79 ? 1.500 12.366 -0.489 1.00 92.94 79 PRO A O 1
ATOM 613 N N . PHE A 1 80 ? -0.580 11.663 -0.818 1.00 90.75 80 PHE A N 1
ATOM 614 C CA . PHE A 1 80 ? -0.792 11.158 0.544 1.00 90.75 80 PHE A CA 1
ATOM 615 C C . PHE A 1 80 ? -0.425 9.677 0.708 1.00 90.75 80 PHE A C 1
ATOM 617 O O . PHE A 1 80 ? -0.997 8.971 1.539 1.00 90.75 80 PHE A O 1
ATOM 624 N N . HIS A 1 81 ? 0.517 9.163 -0.089 1.00 84.69 81 HIS A N 1
ATOM 625 C CA . HIS A 1 81 ? 0.879 7.745 -0.041 1.00 84.69 81 HIS A CA 1
ATOM 626 C C . HIS A 1 81 ? 1.969 7.432 0.989 1.00 84.69 81 HIS A C 1
ATOM 628 O O . HIS A 1 81 ? 1.953 6.336 1.533 1.00 84.69 81 HIS A O 1
ATOM 634 N N . ARG A 1 82 ? 2.897 8.337 1.311 1.00 89.00 82 ARG A N 1
ATOM 635 C CA . ARG A 1 82 ? 3.997 8.016 2.238 1.00 89.00 82 ARG A CA 1
ATOM 636 C C . ARG A 1 82 ? 3.660 8.374 3.685 1.00 89.00 82 ARG A C 1
ATOM 638 O O . ARG A 1 82 ? 3.255 9.498 3.983 1.00 89.00 82 ARG A O 1
ATOM 645 N N . SER A 1 83 ? 3.906 7.429 4.595 1.00 83.81 83 SER A N 1
ATOM 646 C CA . SER A 1 83 ? 3.837 7.641 6.046 1.00 83.81 83 SER A CA 1
ATOM 647 C C . SER A 1 83 ? 5.211 7.992 6.635 1.00 83.81 83 SER A C 1
ATOM 649 O O . SER A 1 83 ? 6.102 7.141 6.581 1.00 83.81 83 SER A O 1
ATOM 651 N N . PRO A 1 84 ? 5.386 9.158 7.284 1.00 71.81 84 PRO A N 1
ATOM 652 C CA . PRO A 1 84 ? 6.635 9.491 7.978 1.00 71.81 84 PRO A CA 1
ATOM 653 C C . PRO A 1 84 ? 6.931 8.536 9.149 1.00 71.81 84 PRO A C 1
ATOM 655 O O . PRO A 1 84 ? 8.073 8.135 9.345 1.00 71.81 84 PRO A O 1
ATOM 658 N N . GLU A 1 85 ? 5.899 8.075 9.859 1.00 81.06 85 GLU A N 1
ATOM 659 C CA . GLU A 1 85 ? 6.035 7.257 11.079 1.00 81.06 85 GLU A CA 1
ATOM 660 C C . GLU A 1 85 ? 5.949 5.738 10.840 1.00 81.06 85 GLU A C 1
ATOM 662 O O . GLU A 1 85 ? 5.798 4.964 11.779 1.00 81.06 85 GLU A O 1
ATOM 667 N N . ARG A 1 86 ? 6.010 5.281 9.577 1.00 82.75 86 ARG A N 1
ATOM 668 C CA . ARG A 1 86 ? 5.816 3.858 9.209 1.00 82.75 86 ARG A CA 1
ATOM 669 C C . ARG A 1 86 ? 4.544 3.225 9.812 1.00 82.75 86 ARG A C 1
ATOM 671 O O . ARG A 1 86 ? 4.554 2.064 10.223 1.00 82.75 86 ARG A O 1
ATOM 678 N N . ARG A 1 87 ? 3.441 3.982 9.861 1.00 91.31 87 ARG A N 1
ATOM 679 C CA . ARG A 1 87 ? 2.150 3.512 10.385 1.00 91.31 87 ARG A CA 1
ATOM 680 C C . ARG A 1 87 ? 1.663 2.307 9.588 1.00 91.31 87 ARG A C 1
ATOM 682 O O . ARG A 1 87 ? 1.707 2.333 8.359 1.00 91.31 87 ARG A O 1
ATOM 689 N N . SER A 1 88 ? 1.186 1.265 10.266 1.00 95.44 88 SER A N 1
ATOM 690 C CA . SER A 1 88 ? 0.604 0.112 9.574 1.00 95.44 88 SER A CA 1
ATOM 691 C C . SER A 1 88 ? -0.720 0.481 8.907 1.00 95.44 88 SER A C 1
ATOM 693 O O . SER A 1 88 ? -1.392 1.441 9.297 1.00 95.44 88 SER A O 1
ATOM 695 N N . LEU A 1 89 ? -1.121 -0.302 7.905 1.00 97.12 89 LEU A N 1
ATOM 696 C CA . LEU A 1 89 ? -2.380 -0.076 7.199 1.00 97.12 89 LEU A CA 1
ATOM 697 C C . LEU A 1 89 ? -3.578 -0.156 8.155 1.00 97.12 89 LEU A C 1
ATOM 699 O O . LEU A 1 89 ? -4.481 0.672 8.083 1.00 97.12 89 LEU A O 1
ATOM 703 N N . GLY A 1 90 ? -3.572 -1.127 9.072 1.00 97.88 90 GLY A N 1
ATOM 704 C CA . GLY A 1 90 ? -4.644 -1.296 10.054 1.00 97.88 90 GLY A CA 1
ATOM 705 C C . GLY A 1 90 ? -4.793 -0.072 10.955 1.00 97.88 90 GLY A C 1
ATOM 706 O O . GLY A 1 90 ? -5.900 0.433 11.127 1.00 97.88 90 GLY A O 1
ATOM 707 N N . PHE A 1 91 ? -3.672 0.450 11.457 1.00 97.38 91 PHE A N 1
ATOM 708 C CA . PHE A 1 91 ? -3.647 1.662 12.272 1.00 97.38 91 PHE A CA 1
ATOM 709 C C . PHE A 1 91 ? -4.208 2.872 11.513 1.00 97.38 91 PHE A C 1
ATOM 711 O O . PHE A 1 91 ? -5.137 3.517 11.994 1.00 97.38 91 PHE A O 1
ATOM 718 N N . ALA A 1 92 ? -3.709 3.136 10.301 1.00 97.19 92 ALA A N 1
ATOM 719 C CA . ALA A 1 92 ? -4.158 4.273 9.498 1.00 97.19 92 ALA A CA 1
ATOM 720 C C . ALA A 1 92 ? -5.638 4.165 9.101 1.00 97.19 92 ALA A C 1
ATOM 722 O O . ALA A 1 92 ? -6.352 5.161 9.089 1.00 97.19 92 ALA A O 1
ATOM 723 N N . MET A 1 93 ? -6.135 2.957 8.815 1.00 98.19 93 MET A N 1
ATOM 724 C CA . MET A 1 93 ? -7.560 2.745 8.550 1.00 98.19 93 MET A CA 1
ATOM 725 C C . MET A 1 93 ? -8.429 3.077 9.769 1.00 98.19 93 MET A C 1
ATOM 727 O O . MET A 1 93 ? -9.515 3.623 9.592 1.00 98.19 93 MET A O 1
ATOM 731 N N . ALA A 1 94 ? -7.977 2.770 10.988 1.00 97.94 94 ALA A N 1
ATOM 732 C CA . ALA A 1 94 ? -8.702 3.135 12.203 1.00 97.94 94 ALA A CA 1
ATOM 733 C C . ALA A 1 94 ? -8.679 4.654 12.440 1.00 97.94 94 ALA A C 1
ATOM 735 O O . ALA A 1 94 ? -9.731 5.239 12.686 1.00 97.94 94 ALA A O 1
ATOM 736 N N . GLU A 1 95 ? -7.516 5.302 12.302 1.00 95.50 95 GLU A N 1
ATOM 737 C CA . GLU A 1 95 ? -7.387 6.764 12.439 1.00 95.50 95 GLU A CA 1
ATOM 738 C C . GLU A 1 95 ? -8.200 7.541 11.405 1.00 95.50 95 GLU A C 1
ATOM 740 O O . GLU A 1 95 ? -8.792 8.566 11.721 1.00 95.50 95 GLU A O 1
ATOM 745 N N . ALA A 1 96 ? -8.261 7.046 10.170 1.00 96.56 96 ALA A N 1
ATOM 746 C CA . ALA A 1 96 ? -9.036 7.657 9.098 1.00 96.56 96 ALA A CA 1
ATOM 747 C C . ALA A 1 96 ? -10.546 7.336 9.168 1.00 96.56 96 ALA A C 1
ATOM 749 O O . ALA A 1 96 ? -11.288 7.651 8.225 1.00 96.56 96 ALA A O 1
ATOM 750 N N . GLU A 1 97 ? -10.999 6.703 10.257 1.00 97.00 97 GLU A N 1
ATOM 751 C CA . GLU A 1 97 ? -12.389 6.303 10.513 1.00 97.00 97 GLU A CA 1
ATOM 752 C C . GLU A 1 97 ? -12.962 5.403 9.409 1.00 97.00 97 GLU A C 1
ATOM 754 O O . GLU A 1 97 ? -14.124 5.499 8.999 1.00 97.00 97 GLU A O 1
ATOM 759 N N . ILE A 1 98 ? -12.130 4.516 8.863 1.00 98.00 98 ILE A N 1
ATOM 760 C CA . ILE A 1 98 ? -12.587 3.548 7.877 1.00 98.00 98 ILE A CA 1
ATOM 761 C C . ILE A 1 98 ? -13.401 2.472 8.588 1.00 98.00 98 ILE A C 1
ATOM 763 O O . ILE A 1 98 ? -12.929 1.823 9.516 1.00 98.00 98 ILE A O 1
ATOM 767 N N . SER A 1 99 ? -14.623 2.245 8.106 1.00 97.19 99 SER A N 1
ATOM 768 C CA . SER A 1 99 ? -15.535 1.224 8.628 1.00 97.19 99 SER A CA 1
ATOM 769 C C . SER A 1 99 ? -14.904 -0.173 8.660 1.00 97.19 99 SER A C 1
ATOM 771 O O . SER A 1 99 ? -14.336 -0.608 7.653 1.00 97.19 99 SER A O 1
ATOM 773 N N . GLU A 1 100 ? -15.153 -0.923 9.730 1.00 97.94 100 GLU A N 1
ATOM 774 C CA . GLU A 1 100 ? -14.737 -2.322 9.899 1.00 97.94 100 GLU A CA 1
ATOM 775 C C . GLU A 1 100 ? -15.122 -3.207 8.702 1.00 97.94 100 GLU A C 1
ATOM 777 O O . GLU A 1 100 ? -14.319 -3.998 8.210 1.00 97.94 100 GLU A O 1
ATOM 782 N N . ALA A 1 101 ? -16.318 -3.010 8.139 1.00 97.56 101 ALA A N 1
ATOM 783 C CA . ALA A 1 101 ? -16.774 -3.745 6.959 1.00 97.56 101 ALA A CA 1
ATOM 784 C C . ALA A 1 101 ? -15.811 -3.627 5.757 1.00 97.56 101 ALA A C 1
ATOM 786 O O . ALA A 1 101 ? -15.621 -4.594 5.017 1.00 97.56 101 ALA A O 1
ATOM 787 N N . ARG A 1 102 ? -15.168 -2.464 5.567 1.00 97.44 102 ARG A N 1
ATOM 788 C CA . ARG A 1 102 ? -14.172 -2.245 4.501 1.00 97.44 102 ARG A CA 1
ATOM 789 C C . ARG A 1 102 ? -12.843 -2.920 4.818 1.00 97.44 102 ARG A C 1
ATOM 791 O O . ARG A 1 102 ? -12.264 -3.532 3.925 1.00 97.44 102 ARG A O 1
ATOM 798 N N . LEU A 1 103 ? -12.394 -2.869 6.073 1.00 98.19 103 LEU A N 1
ATOM 799 C CA . LEU A 1 103 ? -11.230 -3.636 6.520 1.00 98.19 103 LEU A CA 1
ATOM 800 C C . LEU A 1 103 ? -11.438 -5.129 6.252 1.00 98.19 103 LEU A C 1
ATOM 802 O O . LEU A 1 103 ? -10.634 -5.755 5.567 1.00 98.19 103 LEU A O 1
ATOM 806 N N . LEU A 1 104 ? -12.545 -5.697 6.733 1.00 97.69 104 LEU A N 1
ATOM 807 C CA . LEU A 1 104 ? -12.844 -7.120 6.570 1.00 97.69 104 LEU A CA 1
ATOM 808 C C . LEU A 1 104 ? -13.043 -7.513 5.104 1.00 97.69 104 LEU A C 1
ATOM 810 O O . LEU A 1 104 ? -12.786 -8.658 4.737 1.00 97.69 104 LEU A O 1
ATOM 814 N N . ARG A 1 105 ? -13.508 -6.596 4.250 1.00 97.06 105 ARG A N 1
ATOM 815 C CA . ARG A 1 105 ? -13.556 -6.815 2.800 1.00 97.06 105 ARG A CA 1
ATOM 816 C C . ARG A 1 105 ? -12.148 -6.946 2.223 1.00 97.06 105 ARG A C 1
ATOM 818 O O . ARG A 1 105 ? -11.865 -7.959 1.587 1.00 97.06 105 ARG A O 1
ATOM 825 N N . LEU A 1 106 ? -11.254 -5.994 2.495 1.00 97.19 106 LEU A N 1
ATOM 826 C CA . LEU A 1 106 ? -9.852 -6.058 2.066 1.00 97.19 106 LEU A CA 1
ATOM 827 C C . LEU A 1 106 ? -9.177 -7.346 2.554 1.00 97.19 106 LEU A C 1
ATOM 829 O O . LEU A 1 106 ? -8.610 -8.098 1.764 1.00 97.19 106 LEU A O 1
ATOM 833 N N . LEU A 1 107 ? -9.308 -7.645 3.847 1.00 96.69 107 LEU A N 1
ATOM 834 C CA . LEU A 1 107 ? -8.688 -8.807 4.477 1.00 96.69 107 LEU A CA 1
ATOM 835 C C . LEU A 1 107 ? -9.295 -10.149 4.060 1.00 96.69 107 LEU A C 1
ATOM 837 O O . LEU A 1 107 ? -8.700 -11.174 4.375 1.00 96.69 107 LEU A O 1
ATOM 841 N N . ARG A 1 108 ? -10.416 -10.183 3.337 1.00 95.56 108 ARG A N 1
ATOM 842 C CA . ARG A 1 108 ? -10.969 -11.408 2.728 1.00 95.56 108 ARG A CA 1
ATOM 843 C C . ARG A 1 108 ? -10.778 -11.471 1.218 1.00 95.56 108 ARG A C 1
ATOM 845 O O . ARG A 1 108 ? -11.076 -12.495 0.619 1.00 95.56 108 ARG A O 1
ATOM 852 N N . THR A 1 109 ? -10.289 -10.394 0.609 1.00 95.38 109 THR A N 1
ATOM 853 C CA . THR A 1 109 ? -10.104 -10.327 -0.839 1.00 95.38 109 THR A CA 1
ATOM 854 C C . THR A 1 109 ? -9.018 -11.321 -1.264 1.00 95.38 109 THR A C 1
ATOM 856 O O . THR A 1 109 ? -7.946 -11.391 -0.643 1.00 95.38 109 THR A O 1
ATOM 859 N N . ASP A 1 110 ? -9.330 -12.113 -2.289 1.00 91.44 110 ASP A N 1
ATOM 860 C CA . ASP A 1 110 ? -8.402 -13.040 -2.935 1.00 91.44 110 ASP A CA 1
ATOM 861 C C . ASP A 1 110 ? -7.371 -12.298 -3.804 1.00 91.44 110 ASP A C 1
ATOM 863 O O . ASP A 1 110 ? -7.448 -11.085 -4.001 1.00 91.44 110 ASP A O 1
ATOM 867 N N . ALA A 1 111 ? -6.371 -13.019 -4.309 1.00 87.88 111 ALA A N 1
ATOM 868 C CA . ALA A 1 111 ? -5.286 -12.419 -5.083 1.00 87.88 111 ALA A CA 1
ATOM 869 C C . ALA A 1 111 ? -5.757 -11.771 -6.402 1.00 87.88 111 ALA A C 1
ATOM 871 O O . ALA A 1 111 ? -5.171 -10.777 -6.834 1.00 87.88 111 ALA A O 1
ATOM 872 N N . GLU A 1 112 ? -6.821 -12.289 -7.023 1.00 90.31 112 GLU A N 1
ATOM 873 C CA . GLU A 1 112 ? -7.319 -11.803 -8.314 1.00 90.31 112 GLU A CA 1
ATOM 874 C C . GLU A 1 112 ? -8.121 -10.506 -8.173 1.00 90.31 112 GLU A C 1
ATOM 876 O O . GLU A 1 112 ? -7.974 -9.580 -8.975 1.00 90.31 112 GLU A O 1
ATOM 881 N N . ALA A 1 113 ? -8.913 -10.383 -7.109 1.00 95.19 113 ALA A N 1
ATOM 882 C CA . ALA A 1 113 ? -9.693 -9.191 -6.804 1.00 95.19 113 ALA A CA 1
ATOM 883 C C . ALA A 1 113 ? -8.896 -8.117 -6.036 1.00 95.19 113 ALA A C 1
ATOM 885 O O . ALA A 1 113 ? -9.311 -6.948 -6.007 1.00 95.19 113 ALA A O 1
ATOM 886 N N . LEU A 1 114 ? -7.744 -8.470 -5.446 1.00 95.56 114 LEU A N 1
ATOM 887 C CA . LEU A 1 114 ? -6.919 -7.566 -4.635 1.00 95.56 114 LEU A CA 1
ATOM 888 C C . LEU A 1 114 ? -6.530 -6.264 -5.357 1.00 95.56 114 LEU A C 1
ATOM 890 O O . LEU A 1 114 ? -6.699 -5.208 -4.745 1.00 95.56 114 LEU A O 1
ATOM 894 N N . PRO A 1 115 ? -6.105 -6.257 -6.641 1.00 96.62 115 PRO A N 1
ATOM 895 C CA . PRO A 1 115 ? -5.790 -5.013 -7.346 1.00 96.62 115 PRO A CA 1
ATOM 896 C C . PRO A 1 115 ? -6.967 -4.028 -7.369 1.00 96.62 115 PRO A C 1
ATOM 898 O O . PRO A 1 115 ? -6.788 -2.822 -7.205 1.00 96.62 115 PRO A O 1
ATOM 901 N N . GLY A 1 116 ? -8.190 -4.530 -7.559 1.00 97.12 116 GLY A N 1
ATOM 902 C CA . GLY A 1 116 ? -9.394 -3.702 -7.568 1.00 97.12 116 GLY A CA 1
ATOM 903 C C . GLY A 1 116 ? -9.723 -3.128 -6.190 1.00 97.12 116 GLY A C 1
ATOM 904 O O . GLY A 1 116 ? -10.128 -1.968 -6.086 1.00 97.12 116 GLY A O 1
ATOM 905 N N . GLU A 1 117 ? -9.535 -3.916 -5.130 1.00 97.62 117 GLU A N 1
ATOM 906 C CA . GLU A 1 117 ? -9.772 -3.467 -3.756 1.00 97.62 117 GLU A CA 1
ATOM 907 C C . GLU A 1 117 ? -8.710 -2.469 -3.281 1.00 97.62 117 GLU A C 1
ATOM 909 O O . GLU A 1 117 ? -9.066 -1.428 -2.731 1.00 97.62 117 GLU A O 1
ATOM 914 N N . VAL A 1 118 ? -7.432 -2.707 -3.591 1.00 97.62 118 VAL A N 1
ATOM 915 C CA . VAL A 1 118 ? -6.331 -1.778 -3.291 1.00 97.62 118 VAL A CA 1
ATOM 916 C C . VAL A 1 118 ? -6.552 -0.429 -3.966 1.00 97.62 118 VAL A C 1
ATOM 918 O O . VAL A 1 118 ? -6.354 0.601 -3.333 1.00 97.62 118 VAL A O 1
ATOM 921 N N . ARG A 1 119 ? -7.044 -0.388 -5.210 1.00 97.88 119 ARG A N 1
ATOM 922 C CA . ARG A 1 119 ? -7.397 0.880 -5.874 1.00 97.88 119 ARG A CA 1
ATOM 923 C C . ARG A 1 119 ? -8.491 1.656 -5.154 1.00 97.88 119 ARG A C 1
ATOM 925 O O . ARG A 1 119 ? -8.407 2.879 -5.042 1.00 97.88 119 ARG A O 1
ATOM 932 N N . ARG A 1 120 ? -9.543 0.965 -4.701 1.00 97.81 120 ARG A N 1
ATOM 933 C CA . ARG A 1 120 ? -10.639 1.588 -3.941 1.00 97.81 120 ARG A CA 1
ATOM 934 C C . ARG A 1 120 ? -10.128 2.126 -2.609 1.00 97.81 120 ARG A C 1
ATOM 936 O O . ARG A 1 120 ? -10.421 3.272 -2.276 1.00 97.81 120 ARG A O 1
ATOM 943 N N . LEU A 1 121 ? -9.331 1.326 -1.905 1.00 97.50 121 LEU A N 1
ATOM 944 C CA . LEU A 1 121 ? -8.670 1.714 -0.666 1.00 97.50 121 LEU A CA 1
ATOM 945 C C . LEU A 1 121 ? -7.754 2.924 -0.880 1.00 97.50 121 LEU A C 1
ATOM 947 O O . LEU A 1 121 ? -7.874 3.889 -0.145 1.00 97.50 121 LEU A O 1
ATOM 951 N N . ALA A 1 122 ? -6.906 2.918 -1.908 1.00 98.00 122 ALA A N 1
ATOM 952 C CA . ALA A 1 122 ? -5.973 3.999 -2.216 1.00 98.00 122 ALA A CA 1
ATOM 953 C C . ALA A 1 122 ? -6.681 5.346 -2.412 1.00 98.00 122 ALA A C 1
ATOM 955 O O . ALA A 1 122 ? -6.263 6.347 -1.841 1.00 98.00 122 ALA A O 1
ATOM 956 N N . ARG A 1 123 ? -7.786 5.373 -3.172 1.00 98.12 123 ARG A N 1
ATOM 957 C CA . ARG A 1 123 ? -8.597 6.592 -3.350 1.00 98.12 123 ARG A CA 1
ATOM 958 C C . ARG A 1 123 ? -9.219 7.051 -2.039 1.00 98.12 123 ARG A C 1
ATOM 960 O O . ARG A 1 123 ? -9.199 8.238 -1.736 1.00 98.12 123 ARG A O 1
ATOM 967 N N . LEU A 1 124 ? -9.776 6.110 -1.277 1.00 97.69 124 LEU A N 1
ATOM 968 C CA . LEU A 1 124 ? -10.410 6.406 0.002 1.00 97.69 124 LEU A CA 1
ATOM 969 C C . LEU A 1 124 ? -9.395 6.964 1.004 1.00 97.69 124 LEU A C 1
ATOM 971 O O . LEU A 1 124 ? -9.625 8.031 1.558 1.00 97.69 124 LEU A O 1
ATOM 975 N N . MET A 1 125 ? -8.259 6.295 1.186 1.00 97.38 125 MET A N 1
ATOM 976 C CA . MET A 1 125 ? -7.181 6.752 2.061 1.00 97.38 125 MET A CA 1
ATOM 977 C C . MET A 1 125 ? -6.592 8.080 1.571 1.00 97.38 125 MET A C 1
ATOM 979 O O . MET A 1 125 ? -6.455 9.000 2.364 1.00 97.38 125 MET A O 1
ATOM 983 N N . GLY A 1 126 ? -6.362 8.250 0.265 1.00 96.62 126 GLY A N 1
ATOM 984 C CA . GLY A 1 126 ? -5.916 9.529 -0.301 1.00 96.62 126 GLY A CA 1
ATOM 985 C C . GLY A 1 126 ? -6.884 10.683 -0.015 1.00 96.62 126 GLY A C 1
ATOM 986 O O . GLY A 1 126 ? -6.454 11.782 0.317 1.00 96.62 126 GLY A O 1
ATOM 987 N N . SER A 1 127 ? -8.199 10.430 -0.047 1.00 97.00 127 SER A N 1
ATOM 988 C CA . SER A 1 127 ? -9.215 11.439 0.301 1.00 97.00 127 SER A CA 1
ATOM 989 C C . SER A 1 127 ? -9.219 11.845 1.780 1.00 97.00 127 SER A C 1
ATOM 991 O O . SER A 1 127 ? -9.812 12.860 2.131 1.00 97.00 127 SER A O 1
ATOM 993 N N . LYS A 1 128 ? -8.552 11.072 2.647 1.00 96.69 128 LYS A N 1
ATOM 994 C CA . LYS A 1 128 ? -8.411 11.341 4.085 1.00 96.69 128 LYS A CA 1
ATOM 995 C C . LYS A 1 128 ? -7.168 12.176 4.417 1.00 96.69 128 LYS A C 1
ATOM 997 O O . LYS A 1 128 ? -6.927 12.447 5.591 1.00 96.69 128 LYS A O 1
ATOM 1002 N N . GLY A 1 129 ? -6.390 12.590 3.412 1.00 94.38 129 GLY A N 1
ATOM 1003 C CA . GLY A 1 129 ? -5.198 13.416 3.595 1.00 94.38 129 GLY A CA 1
ATOM 1004 C C . GLY A 1 129 ? -4.162 12.735 4.490 1.00 94.38 129 GLY A C 1
ATOM 1005 O O . GLY A 1 129 ? -3.884 11.544 4.343 1.00 94.38 129 GLY A O 1
ATOM 1006 N N . ASP A 1 130 ? -3.616 13.472 5.457 1.00 92.62 130 ASP A N 1
ATOM 1007 C CA . ASP A 1 130 ? -2.549 12.968 6.327 1.00 92.62 130 ASP A CA 1
ATOM 1008 C C . ASP A 1 130 ? -2.979 11.794 7.216 1.00 92.62 130 ASP A C 1
ATOM 1010 O O . ASP A 1 130 ? -2.172 10.895 7.458 1.00 92.62 130 ASP A O 1
ATOM 1014 N N . ALA A 1 131 ? -4.249 11.717 7.629 1.00 92.44 131 ALA A N 1
ATOM 1015 C CA . ALA A 1 131 ? -4.775 10.561 8.365 1.00 92.44 131 ALA A CA 1
ATOM 1016 C C . ALA A 1 131 ? -4.745 9.271 7.523 1.00 92.44 131 ALA A C 1
ATOM 1018 O O . ALA A 1 131 ? -4.672 8.169 8.059 1.00 92.44 131 ALA A O 1
ATOM 1019 N N . GLY A 1 132 ? -4.761 9.403 6.193 1.00 94.44 132 GLY A N 1
ATOM 1020 C CA . GLY A 1 132 ? -4.743 8.289 5.255 1.00 94.44 132 GLY A CA 1
ATOM 1021 C C . GLY A 1 132 ? -3.357 7.748 4.900 1.00 94.44 132 GLY A C 1
ATOM 1022 O O . GLY A 1 132 ? -3.279 6.745 4.194 1.00 94.44 132 GLY A O 1
ATOM 1023 N N . ARG A 1 133 ? -2.259 8.372 5.348 1.00 95.44 133 ARG A N 1
ATOM 1024 C CA . ARG A 1 133 ? -0.895 7.926 5.002 1.00 95.44 133 ARG A CA 1
ATOM 1025 C C . ARG A 1 133 ? -0.495 6.679 5.804 1.00 95.44 133 ARG A C 1
ATOM 1027 O O . ARG A 1 133 ? -0.552 6.707 7.032 1.00 95.44 133 ARG A O 1
ATOM 1034 N N . PHE A 1 134 ? 0.017 5.636 5.149 1.00 95.69 134 PHE A N 1
ATOM 1035 C CA . PHE A 1 134 ? 0.508 4.406 5.800 1.00 95.69 134 PHE A CA 1
ATOM 1036 C C . PHE A 1 134 ? 1.741 3.815 5.092 1.00 95.69 134 PHE A C 1
ATOM 1038 O O . PHE A 1 134 ? 2.142 4.267 4.020 1.00 95.69 134 PHE A O 1
ATOM 1045 N N . ASP A 1 135 ? 2.375 2.819 5.712 1.00 94.81 135 ASP A N 1
ATOM 1046 C CA . ASP A 1 135 ? 3.439 2.003 5.123 1.00 94.81 135 ASP A CA 1
ATOM 1047 C C . ASP A 1 135 ? 2.837 0.985 4.138 1.00 94.81 135 ASP A C 1
ATOM 1049 O O . ASP A 1 135 ? 2.201 -0.005 4.516 1.00 94.81 135 ASP A O 1
ATOM 1053 N N . TRP A 1 136 ? 3.060 1.222 2.847 1.00 96.38 136 TRP A N 1
ATOM 1054 C CA . TRP A 1 136 ? 2.567 0.378 1.758 1.00 96.38 136 TRP A CA 1
ATOM 1055 C C . TRP A 1 136 ? 3.168 -1.026 1.725 1.00 96.38 136 TRP A C 1
ATOM 1057 O O . TRP A 1 136 ? 2.674 -1.872 0.974 1.00 96.38 136 TRP A O 1
ATOM 1067 N N . PHE A 1 137 ? 4.174 -1.322 2.553 1.00 95.56 137 PHE A N 1
ATOM 1068 C CA . PHE A 1 137 ? 4.655 -2.687 2.720 1.00 95.56 137 PHE A CA 1
ATOM 1069 C C . PHE A 1 137 ? 3.530 -3.651 3.121 1.00 95.56 137 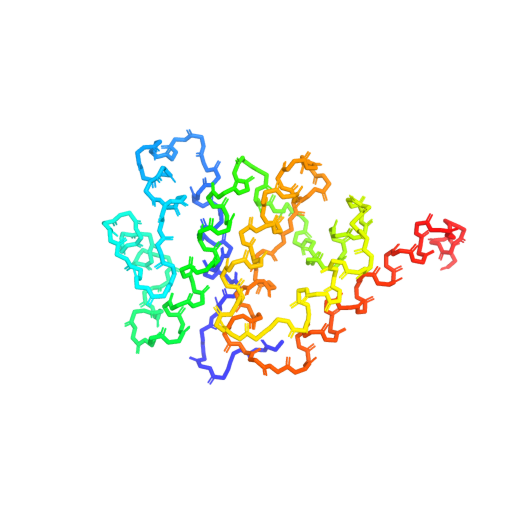PHE A C 1
ATOM 1071 O O . PHE A 1 137 ? 3.558 -4.811 2.724 1.00 95.56 137 PHE A O 1
ATOM 1078 N N . ASP A 1 138 ? 2.505 -3.195 3.846 1.00 95.75 138 ASP A N 1
ATOM 1079 C CA . ASP A 1 138 ? 1.353 -4.038 4.183 1.00 95.75 138 ASP A CA 1
ATOM 1080 C C . ASP A 1 138 ? 0.545 -4.455 2.943 1.00 95.75 138 ASP A C 1
ATOM 1082 O O . ASP A 1 138 ? 0.083 -5.594 2.868 1.00 95.75 138 ASP A O 1
ATOM 1086 N N . VAL A 1 139 ? 0.425 -3.572 1.946 1.00 96.94 139 VAL A N 1
ATOM 1087 C CA . VAL A 1 139 ? -0.227 -3.874 0.661 1.00 96.94 139 VAL A CA 1
ATOM 1088 C C . VAL A 1 139 ? 0.626 -4.837 -0.157 1.00 96.94 139 VAL A C 1
ATOM 1090 O O . VAL A 1 139 ? 0.105 -5.844 -0.640 1.00 96.94 139 VAL A O 1
ATOM 1093 N N . PHE A 1 140 ? 1.934 -4.579 -0.249 1.00 96.62 140 PHE A N 1
ATOM 1094 C CA . PHE A 1 140 ? 2.872 -5.505 -0.882 1.00 96.62 140 PHE A CA 1
ATOM 1095 C C . PHE A 1 140 ? 2.792 -6.890 -0.232 1.00 96.62 140 PHE A C 1
ATOM 1097 O O . PHE A 1 140 ? 2.639 -7.891 -0.923 1.00 96.62 140 PHE A O 1
ATOM 1104 N N . ALA A 1 141 ? 2.820 -6.955 1.100 1.00 95.25 141 ALA A N 1
ATOM 1105 C CA . ALA A 1 141 ? 2.792 -8.201 1.849 1.00 95.25 141 ALA A CA 1
ATOM 1106 C C . ALA A 1 141 ? 1.483 -8.979 1.656 1.00 95.25 141 ALA A C 1
ATOM 1108 O O . ALA A 1 141 ? 1.536 -10.201 1.571 1.00 95.25 141 ALA A O 1
ATOM 1109 N N . LEU A 1 142 ? 0.331 -8.301 1.556 1.00 95.31 142 LEU A N 1
ATOM 1110 C CA . LEU A 1 142 ? -0.951 -8.943 1.235 1.00 95.31 142 LEU A CA 1
ATOM 1111 C C . LEU A 1 142 ? -0.950 -9.582 -0.161 1.00 95.31 142 LEU A C 1
ATOM 1113 O O . LEU A 1 142 ? -1.531 -10.651 -0.339 1.00 95.31 142 LEU A O 1
ATOM 1117 N N . ALA A 1 143 ? -0.309 -8.934 -1.138 1.00 95.31 143 ALA A N 1
ATOM 1118 C CA . ALA A 1 143 ? -0.204 -9.443 -2.503 1.00 95.31 143 ALA A CA 1
ATOM 1119 C C . ALA A 1 143 ? 0.858 -10.548 -2.637 1.00 95.31 143 ALA A C 1
ATOM 1121 O O . ALA A 1 143 ? 0.641 -11.546 -3.325 1.00 95.31 143 ALA A O 1
ATOM 1122 N N . TYR A 1 144 ? 1.999 -10.389 -1.964 1.00 94.62 144 TYR A N 1
ATOM 1123 C CA . TYR A 1 144 ? 3.137 -11.289 -2.086 1.00 94.62 144 TYR A CA 1
ATOM 1124 C C . TYR A 1 144 ? 3.009 -12.516 -1.180 1.00 94.62 144 TYR A C 1
ATOM 1126 O O . TYR A 1 144 ? 3.189 -13.625 -1.660 1.00 94.62 144 TYR A O 1
ATOM 1134 N N . TRP A 1 145 ? 2.616 -12.389 0.090 1.00 91.94 145 TRP A N 1
ATOM 1135 C CA . TRP A 1 145 ? 2.424 -13.535 0.989 1.00 91.94 145 TRP A CA 1
ATOM 1136 C C . TRP A 1 145 ? 0.939 -13.713 1.326 1.00 91.94 145 TRP A C 1
ATOM 1138 O O . TRP A 1 145 ? 0.418 -13.023 2.204 1.00 91.94 145 TRP A O 1
ATOM 1148 N N . PRO A 1 146 ? 0.234 -14.677 0.711 1.00 77.69 146 PRO A N 1
ATOM 1149 C CA . PRO A 1 146 ? -1.198 -14.849 0.855 1.00 77.69 146 PRO A CA 1
ATOM 1150 C C . PRO A 1 146 ? -1.456 -15.704 2.100 1.00 77.69 146 PRO A C 1
ATOM 1152 O O . PRO A 1 146 ? -2.093 -16.749 2.031 1.00 77.69 146 PRO A O 1
ATOM 1155 N N . ASN A 1 147 ? -0.877 -15.305 3.232 1.00 85.06 147 ASN A N 1
ATOM 1156 C CA . ASN A 1 147 ? -0.998 -16.014 4.493 1.00 85.06 147 ASN A CA 1
ATOM 1157 C C . ASN A 1 147 ? -1.821 -15.210 5.500 1.00 85.06 147 ASN A C 1
ATOM 1159 O O . ASN A 1 147 ? -1.899 -13.977 5.472 1.00 85.06 147 ASN A O 1
ATOM 1163 N N . ASP A 1 148 ? -2.417 -15.939 6.435 1.00 92.31 148 ASP A N 1
ATOM 1164 C CA . ASP A 1 148 ? -3.254 -15.363 7.480 1.00 92.31 148 ASP A CA 1
ATOM 1165 C C . ASP A 1 148 ? -2.474 -14.484 8.457 1.00 92.31 148 ASP A C 1
ATOM 1167 O O . ASP A 1 148 ? -3.065 -13.631 9.114 1.00 92.31 148 ASP A O 1
ATOM 1171 N N . ALA A 1 149 ? -1.154 -14.653 8.575 1.00 94.12 149 ALA A N 1
ATOM 1172 C CA . ALA A 1 149 ? -0.357 -13.901 9.538 1.00 94.12 149 ALA A CA 1
ATOM 1173 C C . ALA A 1 149 ? -0.339 -12.399 9.212 1.00 94.12 149 ALA A C 1
ATOM 1175 O O . ALA A 1 149 ? -0.503 -11.574 10.115 1.00 94.12 149 ALA A O 1
ATOM 1176 N N . ILE A 1 150 ? -0.208 -12.034 7.930 1.00 94.56 150 ILE A N 1
ATOM 1177 C CA . ILE A 1 150 ? -0.275 -10.631 7.494 1.00 94.56 150 ILE A CA 1
ATOM 1178 C C . ILE A 1 150 ? -1.671 -10.057 7.739 1.00 94.56 150 ILE A C 1
ATOM 1180 O O . ILE A 1 150 ? -1.792 -8.989 8.342 1.00 94.56 150 ILE A O 1
ATOM 1184 N N . ARG A 1 151 ? -2.720 -10.793 7.353 1.00 96.12 151 ARG A N 1
ATOM 1185 C CA . ARG A 1 151 ? -4.118 -10.371 7.530 1.00 96.12 151 ARG A CA 1
ATOM 1186 C C . ARG A 1 151 ? -4.460 -10.168 9.010 1.00 96.12 151 ARG A C 1
ATOM 1188 O O . ARG A 1 151 ? -5.014 -9.136 9.382 1.00 96.12 151 ARG A O 1
ATOM 1195 N N . ARG A 1 152 ? -4.055 -11.104 9.876 1.00 97.25 152 ARG A N 1
ATOM 1196 C CA . ARG A 1 152 ? -4.254 -11.029 11.334 1.00 97.25 152 ARG A CA 1
ATOM 1197 C C . ARG A 1 152 ? -3.499 -9.865 11.965 1.00 97.25 152 ARG A C 1
ATOM 1199 O O . ARG A 1 152 ? -4.045 -9.233 12.861 1.00 97.25 152 ARG A O 1
ATOM 1206 N N . ARG A 1 153 ? -2.269 -9.575 11.528 1.00 96.69 153 ARG A N 1
ATOM 1207 C CA . ARG A 1 153 ? -1.511 -8.410 12.015 1.00 96.69 153 ARG A CA 1
ATOM 1208 C C . ARG A 1 153 ? -2.250 -7.109 11.700 1.00 96.69 153 ARG A C 1
ATOM 1210 O O . ARG A 1 153 ? -2.493 -6.335 12.615 1.00 96.69 153 ARG A O 1
ATOM 1217 N N . ILE A 1 154 ? -2.667 -6.917 10.447 1.00 97.44 154 ILE A N 1
ATOM 1218 C CA . ILE A 1 154 ? -3.402 -5.714 10.024 1.00 97.44 154 ILE A CA 1
ATOM 1219 C C . ILE A 1 154 ? -4.709 -5.568 10.821 1.00 97.44 154 ILE A C 1
ATOM 1221 O O . ILE A 1 154 ? -5.007 -4.483 11.312 1.00 97.44 154 ILE A O 1
ATOM 1225 N N . ALA A 1 155 ? -5.458 -6.661 11.017 1.00 98.25 155 ALA A N 1
ATOM 1226 C CA . ALA A 1 155 ? -6.666 -6.646 11.844 1.00 98.25 155 ALA A CA 1
ATOM 1227 C C . ALA A 1 155 ? -6.374 -6.249 13.301 1.00 98.25 155 ALA A C 1
ATOM 1229 O O . ALA A 1 155 ? -7.052 -5.385 13.851 1.00 98.25 155 ALA A O 1
ATOM 1230 N N . LYS A 1 156 ? -5.353 -6.850 13.928 1.00 98.31 156 LYS A N 1
ATOM 1231 C CA . LYS A 1 156 ? -4.963 -6.536 15.311 1.00 98.31 156 LYS A CA 1
ATOM 1232 C C . LYS A 1 156 ? -4.607 -5.062 15.481 1.00 98.31 156 LYS A C 1
ATOM 1234 O O . LYS A 1 156 ? -5.050 -4.456 16.451 1.00 98.31 156 LYS A O 1
ATOM 1239 N N . ASP A 1 157 ? -3.845 -4.499 14.548 1.00 97.75 157 ASP A N 1
ATOM 1240 C CA . ASP A 1 157 ? -3.452 -3.089 14.593 1.00 97.75 157 ASP A CA 1
ATOM 1241 C C . ASP A 1 157 ? -4.669 -2.160 14.472 1.00 97.75 157 ASP A C 1
ATOM 1243 O O . ASP A 1 157 ? -4.774 -1.191 15.224 1.00 97.75 157 ASP A O 1
ATOM 1247 N N . TYR A 1 158 ? -5.616 -2.494 13.587 1.00 98.56 158 TYR A N 1
ATOM 1248 C CA . TYR A 1 158 ? -6.870 -1.752 13.441 1.00 98.56 158 TYR A CA 1
ATOM 1249 C C . TYR A 1 158 ? -7.690 -1.749 14.733 1.00 98.56 158 TYR A C 1
ATOM 1251 O O . TYR A 1 158 ? -7.974 -0.681 15.270 1.00 98.56 158 TYR A O 1
ATOM 1259 N N . TYR A 1 159 ? -8.040 -2.926 15.266 1.00 98.31 159 TYR A N 1
ATOM 1260 C CA . TYR A 1 159 ? -8.911 -3.003 16.445 1.00 98.31 159 TYR A CA 1
ATOM 1261 C C . TYR A 1 159 ? -8.236 -2.440 17.696 1.00 98.31 159 TYR A C 1
ATOM 1263 O O . TYR A 1 159 ? -8.903 -1.817 18.518 1.00 98.31 159 TYR A O 1
ATOM 1271 N N . ARG A 1 160 ? -6.910 -2.596 17.830 1.00 97.56 160 ARG A N 1
ATOM 1272 C CA . ARG A 1 160 ? -6.154 -1.956 18.913 1.00 97.56 160 ARG A CA 1
ATOM 1273 C C . ARG A 1 160 ? -6.269 -0.435 18.833 1.00 97.56 160 ARG A C 1
ATOM 1275 O O . ARG A 1 160 ? -6.582 0.197 19.836 1.00 97.56 160 ARG A O 1
ATOM 1282 N N . ARG A 1 161 ? -6.047 0.158 17.654 1.00 96.44 161 ARG A N 1
ATOM 1283 C CA . ARG A 1 161 ? -6.147 1.614 17.493 1.00 96.44 161 ARG A CA 1
ATOM 1284 C C . ARG A 1 161 ? -7.580 2.105 17.685 1.00 96.44 161 ARG A C 1
ATOM 1286 O O . ARG A 1 161 ? -7.782 3.086 18.389 1.00 96.44 161 ARG A O 1
ATOM 1293 N N . GLN A 1 162 ? -8.565 1.404 17.133 1.00 96.81 162 GLN A N 1
ATOM 1294 C CA . GLN A 1 162 ? -9.979 1.731 17.314 1.00 96.81 162 GLN A CA 1
ATOM 1295 C C . GLN A 1 162 ? -10.382 1.721 18.797 1.00 96.81 162 GLN A C 1
ATOM 1297 O O . GLN A 1 162 ? -11.033 2.658 19.255 1.00 96.81 162 GLN A O 1
ATOM 1302 N N . TYR A 1 163 ? -9.950 0.709 19.557 1.00 96.31 163 TYR A N 1
ATOM 1303 C CA . TYR A 1 163 ? -10.195 0.633 20.996 1.00 96.31 163 TYR A CA 1
ATOM 1304 C C . TYR A 1 163 ? -9.587 1.824 21.746 1.00 96.31 163 TYR A C 1
ATOM 1306 O O . TYR A 1 163 ? -10.275 2.434 22.563 1.00 96.31 163 TYR A O 1
ATOM 1314 N N . ASN A 1 164 ? -8.336 2.193 21.441 1.00 95.12 164 ASN A N 1
ATOM 1315 C CA . ASN A 1 164 ? -7.675 3.345 22.062 1.00 95.12 164 ASN A CA 1
ATOM 1316 C C . ASN A 1 164 ? -8.401 4.662 21.746 1.00 95.12 164 ASN A C 1
ATOM 1318 O O . ASN A 1 164 ? -8.601 5.475 22.642 1.00 95.12 164 ASN A O 1
ATOM 1322 N N . LEU A 1 165 ? -8.846 4.854 20.498 1.00 94.19 165 LEU A N 1
ATOM 1323 C CA . LEU A 1 165 ? -9.611 6.040 20.088 1.00 94.19 165 LEU A CA 1
ATOM 1324 C C . LEU A 1 165 ? -10.959 6.143 20.822 1.00 94.19 165 LEU A C 1
ATOM 1326 O O . LEU A 1 165 ? -11.415 7.243 21.119 1.00 94.19 165 LEU A O 1
ATOM 1330 N N . GLN A 1 166 ? -11.581 5.008 21.150 1.00 92.56 166 GLN A N 1
ATOM 1331 C CA . GLN A 1 166 ? -12.820 4.951 21.935 1.00 92.56 166 GLN A CA 1
ATOM 1332 C C . GLN A 1 166 ? -12.581 5.071 23.452 1.00 92.56 166 GLN A C 1
ATOM 1334 O O . GLN A 1 166 ? -13.498 5.439 24.183 1.00 92.56 166 GLN A O 1
ATOM 1339 N N . ASN A 1 167 ? -11.364 4.781 23.932 1.00 92.94 167 ASN A N 1
ATOM 1340 C CA . ASN A 1 167 ? -11.007 4.725 25.354 1.00 92.94 167 ASN A CA 1
ATOM 1341 C C . ASN A 1 167 ? -9.686 5.473 25.653 1.00 92.94 167 ASN A C 1
ATOM 1343 O O . ASN A 1 167 ? -8.712 4.859 26.098 1.00 92.94 167 ASN A O 1
ATOM 1347 N N . PRO A 1 168 ? -9.634 6.807 25.481 1.00 78.06 168 PRO A N 1
ATOM 1348 C CA . PRO A 1 168 ? -8.389 7.587 25.542 1.00 78.06 168 PRO A CA 1
ATOM 1349 C C . PRO A 1 168 ? -7.674 7.579 26.908 1.00 78.06 168 PRO A C 1
ATOM 1351 O O . PRO A 1 168 ? -6.518 7.973 27.002 1.00 78.06 168 PRO A O 1
ATOM 1354 N N . LYS A 1 169 ? -8.318 7.102 27.984 1.00 70.00 169 LYS A N 1
ATOM 1355 C CA . LYS A 1 169 ? -7.713 6.999 29.327 1.00 70.00 169 LYS A CA 1
ATOM 1356 C C . LYS A 1 169 ? -6.713 5.836 29.485 1.00 70.00 169 LYS A C 1
ATOM 1358 O O . LYS A 1 169 ? -6.079 5.745 30.529 1.00 70.00 169 LYS A O 1
ATOM 1363 N N . GLY A 1 170 ? -6.572 4.957 28.488 1.00 58.03 170 GLY A N 1
ATOM 1364 C CA . GLY A 1 170 ? -5.684 3.785 28.539 1.00 58.03 170 GLY A CA 1
ATOM 1365 C C . GLY A 1 170 ? -4.207 4.034 28.191 1.00 58.03 170 GLY A C 1
ATOM 1366 O O . GLY A 1 170 ? -3.409 3.122 28.359 1.00 58.03 170 GLY A O 1
ATOM 1367 N N . GLU A 1 171 ? -3.831 5.228 27.714 1.00 55.56 171 GLU A N 1
ATOM 1368 C CA . GLU A 1 171 ? -2.440 5.564 27.334 1.00 55.56 171 GLU A CA 1
ATOM 1369 C C . GLU A 1 171 ? -1.624 6.218 28.472 1.00 55.56 171 GLU A C 1
ATOM 1371 O O . GLU A 1 171 ? -0.448 6.516 28.289 1.00 55.56 171 GLU A O 1
ATOM 1376 N N . ALA A 1 172 ? -2.220 6.420 29.655 1.00 46.84 172 ALA A N 1
ATOM 1377 C CA . ALA A 1 172 ? -1.596 7.106 30.795 1.00 46.84 172 ALA A CA 1
ATOM 1378 C C . ALA A 1 172 ? -1.229 6.188 31.985 1.00 46.84 172 ALA A C 1
ATOM 1380 O O . ALA A 1 172 ? -1.092 6.688 33.101 1.00 46.84 172 ALA A O 1
ATOM 1381 N N . ALA A 1 173 ? -1.095 4.872 31.778 1.00 37.50 173 ALA A N 1
ATOM 1382 C CA . ALA A 1 173 ? -0.743 3.906 32.827 1.00 37.50 173 ALA A CA 1
ATOM 1383 C C . ALA A 1 173 ? 0.501 3.086 32.466 1.00 37.50 173 ALA A C 1
ATOM 1385 O O . ALA A 1 173 ? 0.562 2.594 31.316 1.00 37.50 173 ALA A O 1
#